Protein AF-A0A7J4AB48-F1 (afdb_monomer_lite)

Secondary structure (DSSP, 8-state):
-HHHHHHHHHHHHHHHHHHHHHHHHH----------GGGGSSS-HHHHHHHHHHHHHHHHHHHHHHTTHHHHHHHHHHT--HHHHHHHHHHHSSHHHHHHHHHHHHS-EEHHHHHHHHT--HHHHHHHHHHHHHTTSEEEETTTTEEEE-HHHHHHHHHHHHHHHHTTS----

pLDDT: mean 71.51, std 22.06, range [30.27, 98.5]

Radius of gyration: 24.93 Å; chains: 1; bounding box: 48×56×69 Å

Sequence (173 aa):
MEDFEKKLKEEIRRMIKEVLKEVMEEKKISLRVEIPREELEYAEPTSAILRDIAYILRESIRRSIRERGEIAVEEIILDLPESKAVQIIKSLANEDRIKILKLVYSNPKSFTELKDKLGLESSSLSYNLKYLINTGLIRHNLRTSSYEITQRGITLLKILALIYEALGGEAYE

Structure (mmCIF, N/CA/C/O backbone):
data_AF-A0A7J4AB48-F1
#
_entry.id   AF-A0A7J4AB48-F1
#
loop_
_atom_site.group_PDB
_atom_site.id
_atom_site.type_symbol
_atom_site.label_atom_id
_atom_site.label_alt_id
_atom_site.label_comp_id
_atom_site.label_asym_id
_atom_site.label_entity_id
_atom_site.label_seq_id
_atom_site.pdbx_PDB_ins_code
_atom_site.Cartn_x
_atom_site.Cartn_y
_atom_site.Cartn_z
_atom_site.occupancy
_atom_site.B_iso_or_equiv
_atom_site.auth_seq_id
_atom_site.auth_comp_id
_atom_site.auth_asym_id
_atom_site.auth_atom_id
_atom_site.pdbx_PDB_model_num
ATOM 1 N N . MET A 1 1 ? 11.060 -38.238 45.882 1.00 57.78 1 MET A N 1
ATOM 2 C CA . MET A 1 1 ? 10.914 -37.562 44.573 1.00 57.78 1 MET A CA 1
ATOM 3 C C . MET A 1 1 ? 9.505 -36.991 44.424 1.00 57.78 1 MET A C 1
ATOM 5 O O . MET A 1 1 ? 9.392 -35.800 44.178 1.00 57.78 1 MET A O 1
ATOM 9 N N . GLU A 1 2 ? 8.457 -37.774 44.713 1.00 59.56 2 GLU A N 1
ATOM 10 C CA . GLU A 1 2 ? 7.051 -37.314 44.702 1.00 59.56 2 GLU A CA 1
ATOM 11 C C . GLU A 1 2 ? 6.758 -36.101 45.598 1.00 59.56 2 GLU A C 1
ATOM 13 O O . GLU A 1 2 ? 6.020 -35.209 45.193 1.00 59.56 2 GLU A O 1
ATOM 18 N N . ASP A 1 3 ? 7.351 -36.019 46.793 1.00 69.88 3 ASP A N 1
ATOM 19 C CA . ASP A 1 3 ? 7.064 -34.924 47.736 1.00 69.88 3 ASP A CA 1
ATOM 20 C C . ASP A 1 3 ? 7.632 -33.565 47.276 1.00 69.88 3 ASP A C 1
ATOM 22 O O . ASP A 1 3 ? 7.041 -32.508 47.497 1.00 69.88 3 ASP A O 1
ATOM 26 N N . PHE A 1 4 ? 8.752 -33.593 46.546 1.00 72.38 4 PHE A N 1
ATOM 27 C CA . PHE A 1 4 ? 9.345 -32.401 45.936 1.00 72.38 4 PHE A CA 1
ATOM 28 C C . PHE A 1 4 ? 8.515 -31.922 44.743 1.00 72.38 4 PHE A C 1
ATOM 30 O O . PHE A 1 4 ? 8.232 -30.736 44.609 1.00 72.38 4 PHE A O 1
ATOM 37 N N . GLU A 1 5 ? 8.066 -32.858 43.909 1.00 64.19 5 GLU A N 1
ATOM 38 C CA . GLU A 1 5 ? 7.207 -32.562 42.766 1.00 64.19 5 GLU A CA 1
ATOM 39 C C . GLU A 1 5 ? 5.840 -32.017 43.210 1.00 64.19 5 GLU A C 1
ATOM 41 O O . GLU A 1 5 ? 5.277 -31.122 42.578 1.00 64.19 5 GLU A O 1
ATOM 46 N N . LYS A 1 6 ? 5.329 -32.514 44.342 1.00 69.31 6 LYS A N 1
ATOM 47 C CA . LYS A 1 6 ? 4.098 -32.033 44.969 1.00 69.31 6 LYS A CA 1
ATOM 48 C C . LYS A 1 6 ? 4.256 -30.611 45.508 1.00 69.31 6 LYS A C 1
ATOM 50 O O . LYS A 1 6 ? 3.416 -29.769 45.198 1.00 69.31 6 LYS A O 1
ATOM 55 N N . LYS A 1 7 ? 5.351 -30.316 46.218 1.00 75.62 7 LYS A N 1
ATOM 56 C CA . LYS A 1 7 ? 5.674 -28.951 46.671 1.00 75.62 7 LYS A CA 1
ATOM 57 C C . LYS A 1 7 ? 5.847 -27.981 45.507 1.00 75.62 7 LYS A C 1
ATOM 59 O O . LYS A 1 7 ? 5.242 -26.916 45.515 1.00 75.62 7 LYS A O 1
ATOM 64 N N . LEU A 1 8 ? 6.574 -28.381 44.465 1.00 64.75 8 LEU A N 1
ATOM 65 C CA . LEU A 1 8 ? 6.776 -27.558 43.273 1.00 64.75 8 LEU A CA 1
ATOM 66 C C . LEU A 1 8 ? 5.448 -27.255 42.558 1.00 64.75 8 LEU A C 1
ATOM 68 O O . LEU A 1 8 ? 5.206 -26.124 42.144 1.00 64.75 8 LEU A O 1
ATOM 72 N N . LYS A 1 9 ? 4.548 -28.243 42.458 1.00 61.47 9 LYS A N 1
ATOM 73 C CA . LYS A 1 9 ? 3.193 -28.056 41.911 1.00 61.47 9 LYS A CA 1
ATOM 74 C C . LYS A 1 9 ? 2.345 -27.107 42.759 1.00 61.47 9 LYS A C 1
ATOM 76 O O . LYS A 1 9 ? 1.565 -26.336 42.199 1.00 61.47 9 LYS A O 1
ATOM 81 N N . GLU A 1 10 ? 2.465 -27.156 44.082 1.00 73.06 10 GLU A N 1
ATOM 82 C CA . GLU A 1 10 ? 1.763 -26.229 44.976 1.00 73.06 10 GLU A CA 1
ATOM 83 C C . GLU A 1 10 ? 2.301 -24.801 44.867 1.00 73.06 10 GLU A C 1
ATOM 85 O O . GLU A 1 10 ? 1.515 -23.855 44.820 1.00 73.06 10 GLU A O 1
ATOM 90 N N . GLU A 1 11 ? 3.614 -24.644 44.735 1.00 65.12 11 GLU A N 1
ATOM 91 C CA . GLU A 1 11 ? 4.277 -23.346 44.615 1.00 65.12 11 GLU A CA 1
ATOM 92 C C . GLU A 1 11 ? 3.975 -22.675 43.266 1.00 65.12 11 GLU A C 1
ATOM 94 O O . GLU A 1 11 ? 3.554 -21.518 43.229 1.00 65.12 11 GLU A O 1
ATOM 99 N N . ILE A 1 12 ? 4.019 -23.441 42.167 1.00 56.06 12 ILE A N 1
ATOM 100 C CA . ILE A 1 12 ? 3.582 -22.989 40.836 1.00 56.06 12 ILE A CA 1
ATOM 101 C C . ILE A 1 12 ? 2.101 -22.588 40.853 1.00 56.06 12 ILE A C 1
ATOM 103 O O . ILE A 1 12 ? 1.736 -21.552 40.299 1.00 56.06 12 ILE A O 1
ATOM 107 N N . ARG A 1 13 ? 1.227 -23.363 41.514 1.00 61.47 13 ARG A N 1
ATOM 108 C CA . ARG A 1 13 ? -0.195 -22.996 41.657 1.00 61.47 13 ARG A CA 1
ATOM 109 C C . ARG A 1 13 ? -0.377 -21.689 42.415 1.00 61.47 13 ARG A C 1
ATOM 111 O O . ARG A 1 13 ? -1.279 -20.925 42.076 1.00 61.47 13 ARG A O 1
ATOM 118 N N . ARG A 1 14 ? 0.442 -21.442 43.438 1.00 75.38 14 ARG A N 1
ATOM 119 C CA . ARG A 1 14 ? 0.381 -20.220 44.242 1.00 75.38 14 ARG A CA 1
ATOM 120 C C . ARG A 1 14 ? 0.797 -19.002 43.420 1.00 75.38 14 ARG A C 1
ATOM 122 O O . ARG A 1 14 ? 0.022 -18.055 43.351 1.00 75.38 14 ARG A O 1
ATOM 129 N N . MET A 1 15 ? 1.919 -19.102 42.706 1.00 56.81 15 MET A N 1
ATOM 130 C CA . MET A 1 15 ? 2.387 -18.074 41.771 1.00 56.81 15 MET A CA 1
ATOM 131 C C . MET A 1 15 ? 1.359 -17.779 40.675 1.00 56.81 15 MET A C 1
ATOM 133 O O . MET A 1 15 ? 1.045 -16.622 40.424 1.00 56.81 15 MET A O 1
ATOM 137 N N . ILE A 1 16 ? 0.775 -18.812 40.051 1.00 54.62 16 ILE A N 1
ATOM 138 C CA . ILE A 1 16 ? -0.282 -18.632 39.041 1.00 54.62 16 ILE A CA 1
ATOM 139 C C . ILE A 1 16 ? -1.476 -17.887 39.643 1.00 54.62 16 ILE A C 1
ATOM 141 O O . ILE A 1 16 ? -2.053 -17.028 38.987 1.00 54.62 16 ILE A O 1
ATOM 145 N N . LYS A 1 17 ? -1.855 -18.188 40.888 1.00 60.00 17 LYS A N 1
ATOM 146 C CA . LYS A 1 17 ? -2.992 -17.546 41.555 1.00 60.00 17 LYS A CA 1
ATOM 147 C C . LYS A 1 17 ? -2.724 -16.074 41.886 1.00 60.00 17 LYS A C 1
ATOM 149 O O . LYS A 1 17 ? -3.654 -15.281 41.798 1.00 60.00 17 LYS A O 1
ATOM 154 N N . GLU A 1 18 ? -1.492 -15.717 42.239 1.00 64.19 18 GLU A N 1
ATOM 155 C CA . GLU A 1 18 ? -1.073 -14.326 42.470 1.00 64.19 18 GLU A CA 1
ATOM 156 C C . GLU A 1 18 ? -1.024 -13.532 41.163 1.00 64.19 18 GLU A C 1
ATOM 158 O O . GLU A 1 18 ? -1.669 -12.490 41.074 1.00 64.19 18 GLU A O 1
ATOM 163 N N . VAL A 1 19 ? -0.406 -14.086 40.114 1.00 53.69 19 VAL A N 1
ATOM 164 C CA . VAL A 1 19 ? -0.379 -13.477 38.773 1.00 53.69 19 VAL A CA 1
ATOM 165 C C . VAL A 1 19 ? -1.792 -13.325 38.209 1.00 53.69 19 VAL A C 1
ATOM 167 O O . VAL A 1 19 ? -2.131 -12.286 37.657 1.00 53.69 19 VAL A O 1
ATOM 170 N N . LEU A 1 20 ? -2.663 -14.328 38.373 1.00 48.31 20 LEU A N 1
ATOM 171 C CA . LEU A 1 20 ? -4.066 -14.222 37.964 1.00 48.31 20 LEU A CA 1
ATOM 172 C C . LEU A 1 20 ? -4.801 -13.134 38.742 1.00 48.31 20 LEU A C 1
ATOM 174 O O . LEU A 1 20 ? -5.650 -12.470 38.163 1.00 48.31 20 LEU A O 1
ATOM 178 N N . LYS A 1 21 ? -4.492 -12.932 40.026 1.00 57.78 21 LYS A N 1
ATOM 179 C CA . LYS A 1 21 ? -5.116 -11.882 40.831 1.00 57.78 21 LYS A CA 1
ATOM 180 C C . LYS A 1 21 ? -4.664 -10.489 40.381 1.00 57.78 21 LYS A C 1
ATOM 182 O O . LYS A 1 21 ? -5.526 -9.637 40.201 1.00 57.78 21 LYS A O 1
ATOM 187 N N . GLU A 1 22 ? -3.375 -10.296 40.097 1.00 52.50 22 GLU A N 1
ATOM 188 C CA . GLU A 1 22 ? -2.846 -9.060 39.493 1.00 52.50 22 GLU A CA 1
ATOM 189 C C . GLU A 1 22 ? -3.463 -8.798 38.111 1.00 52.50 22 GLU A C 1
ATOM 191 O O . GLU A 1 22 ? -3.960 -7.708 37.844 1.00 52.50 22 GLU A O 1
ATOM 196 N N . VAL A 1 23 ? -3.544 -9.820 37.253 1.00 48.94 23 VAL A N 1
ATOM 197 C CA . VAL A 1 23 ? -4.150 -9.716 35.914 1.00 48.94 23 VAL A CA 1
ATOM 198 C C . VAL A 1 23 ? -5.657 -9.430 35.992 1.00 48.94 23 VAL A C 1
ATOM 200 O O . VAL A 1 23 ? -6.180 -8.670 35.176 1.00 48.94 23 VAL A O 1
ATOM 203 N N . MET A 1 24 ? -6.365 -10.011 36.966 1.00 45.88 24 MET A N 1
ATOM 204 C CA . MET A 1 24 ? -7.796 -9.779 37.197 1.00 45.88 24 MET A CA 1
ATOM 205 C C . MET A 1 24 ? -8.088 -8.398 37.798 1.00 45.88 24 MET A C 1
ATOM 207 O O . MET A 1 24 ? -9.141 -7.832 37.499 1.00 45.88 24 MET A O 1
ATOM 211 N N . GLU A 1 25 ? -7.190 -7.860 38.628 1.00 48.50 25 GLU A N 1
ATOM 212 C CA . GLU A 1 25 ? -7.286 -6.500 39.173 1.00 48.50 25 GLU A CA 1
ATOM 213 C C . GLU A 1 25 ? -6.911 -5.439 38.117 1.00 48.50 25 GLU A C 1
ATOM 215 O O . GLU A 1 25 ? -7.582 -4.410 38.038 1.00 48.50 25 GLU A O 1
ATOM 220 N N . GLU A 1 26 ? -5.937 -5.706 37.235 1.00 46.34 26 GLU A N 1
ATOM 221 C CA . GLU A 1 26 ? -5.524 -4.770 36.174 1.00 46.34 26 GLU A CA 1
ATOM 222 C C . GLU A 1 26 ? -6.393 -4.813 34.903 1.00 46.34 26 GLU A C 1
ATOM 224 O O . GLU A 1 26 ? -6.486 -3.810 34.189 1.00 46.34 26 GLU A O 1
ATOM 229 N N . LYS A 1 27 ? -7.056 -5.934 34.581 1.00 40.94 27 LYS A N 1
ATOM 230 C CA . LYS A 1 27 ? -7.903 -6.054 33.378 1.00 40.94 27 LYS A CA 1
ATOM 231 C C . LYS A 1 27 ? -9.147 -6.913 33.617 1.00 40.94 27 LYS A C 1
ATOM 233 O O . LYS A 1 27 ? -9.126 -8.136 33.507 1.00 40.94 27 LYS A O 1
ATOM 238 N N . LYS A 1 28 ? -10.296 -6.255 33.805 1.00 40.28 28 LYS A N 1
ATOM 239 C CA . LYS A 1 28 ? -11.629 -6.872 33.672 1.00 40.28 28 LYS A CA 1
ATOM 240 C C . LYS A 1 28 ? -11.869 -7.364 32.236 1.00 40.28 28 LYS A C 1
ATOM 242 O O . LYS A 1 28 ? -12.423 -6.608 31.447 1.00 40.28 28 LYS A O 1
ATOM 247 N N . ILE A 1 29 ? -11.550 -8.617 31.899 1.00 33.47 29 ILE A N 1
ATOM 248 C CA . ILE A 1 29 ? -12.212 -9.338 30.791 1.00 33.47 29 ILE A CA 1
ATOM 249 C C . ILE A 1 29 ? -12.333 -10.830 31.143 1.00 33.47 29 ILE A C 1
ATOM 251 O O . ILE A 1 29 ? -11.332 -11.530 31.256 1.00 33.47 29 ILE A O 1
ATOM 255 N N . SER A 1 30 ? -13.563 -11.332 31.272 1.00 32.75 30 SER A N 1
ATOM 256 C CA . SER A 1 30 ? -13.887 -12.765 31.301 1.00 32.75 30 SER A CA 1
ATOM 257 C C . SER A 1 30 ? -14.850 -13.098 30.153 1.00 32.75 30 SER A C 1
ATOM 259 O O . SER A 1 30 ? -15.748 -12.315 29.848 1.00 32.75 30 SER A O 1
ATOM 261 N N . LEU A 1 31 ? -14.656 -14.247 29.494 1.00 34.69 31 LEU A N 1
ATOM 262 C CA . LEU A 1 31 ? -15.507 -14.748 28.405 1.00 34.69 31 LEU A CA 1
ATOM 263 C C . LEU A 1 31 ? -15.932 -16.196 28.697 1.00 34.69 31 LEU A C 1
ATOM 265 O O . LEU A 1 31 ? -15.090 -17.058 28.939 1.00 34.69 31 LEU A O 1
ATOM 269 N N . ARG A 1 32 ? -17.246 -16.448 28.667 1.00 30.27 32 ARG A N 1
ATOM 270 C CA . ARG A 1 32 ? -17.878 -17.777 28.576 1.00 30.27 32 ARG A CA 1
ATOM 271 C C . ARG A 1 32 ? -18.608 -17.853 27.235 1.00 30.27 32 ARG A C 1
ATOM 273 O O . ARG A 1 32 ? -19.189 -16.852 26.824 1.00 30.27 32 ARG A O 1
ATOM 280 N N . VAL A 1 33 ? -18.582 -19.016 26.587 1.00 40.38 33 VAL A N 1
ATOM 281 C CA . VAL A 1 33 ? -19.247 -19.259 25.298 1.00 40.38 33 VAL A CA 1
ATOM 282 C C . VAL A 1 33 ? -20.141 -20.490 25.434 1.00 40.38 33 VAL A C 1
ATOM 284 O O . VAL A 1 33 ? -19.676 -21.532 25.892 1.00 40.38 33 VAL A O 1
ATOM 287 N N . GLU A 1 34 ? -21.407 -20.360 25.042 1.00 34.50 34 GLU A N 1
ATOM 288 C CA . GLU A 1 34 ? -22.323 -21.480 24.811 1.00 34.50 34 GLU A CA 1
ATOM 289 C C . GLU A 1 34 ? -22.469 -21.670 23.300 1.00 34.50 34 GLU A C 1
ATOM 291 O O . GLU A 1 34 ? -22.741 -20.706 22.588 1.00 34.50 34 GLU A O 1
ATOM 296 N N . ILE A 1 35 ? -22.248 -22.897 22.820 1.00 41.50 35 ILE A N 1
ATOM 297 C CA . ILE A 1 35 ? -22.314 -23.249 21.396 1.00 41.50 35 ILE A CA 1
ATOM 298 C C . ILE A 1 35 ? -23.496 -24.211 21.187 1.00 41.50 35 ILE A C 1
ATOM 300 O O . ILE A 1 35 ? -23.510 -25.279 21.814 1.00 41.50 35 ILE A O 1
ATOM 304 N N . PRO A 1 36 ? -24.476 -23.872 20.328 1.00 43.81 36 PRO A N 1
ATOM 305 C CA . PRO A 1 36 ? -25.530 -24.792 19.906 1.00 43.81 36 PRO A CA 1
ATOM 306 C C . PRO A 1 36 ? -24.943 -25.981 19.136 1.00 43.81 36 PRO A C 1
ATOM 308 O O . PRO A 1 36 ? -24.085 -25.822 18.271 1.00 43.81 36 PRO A O 1
ATOM 311 N N . ARG A 1 37 ? -25.401 -27.201 19.444 1.00 43.50 37 ARG A N 1
ATOM 312 C CA . ARG A 1 37 ? -24.800 -28.443 18.919 1.00 43.50 37 ARG A CA 1
ATOM 313 C C . ARG A 1 37 ? -24.883 -28.591 17.395 1.00 43.50 37 ARG A C 1
ATOM 315 O O . ARG A 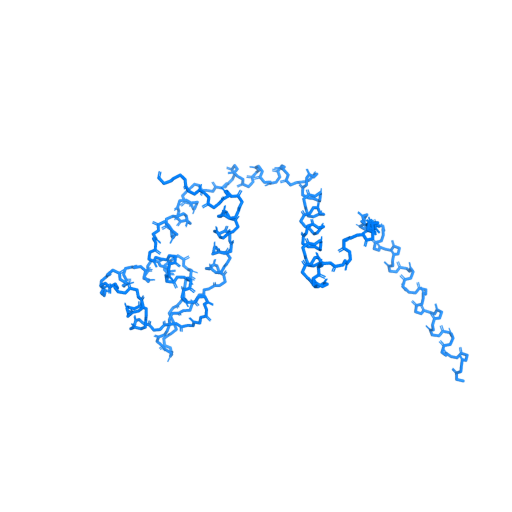1 37 ? -24.060 -29.307 16.837 1.00 43.50 37 ARG A O 1
ATOM 322 N N . GLU A 1 38 ? -25.827 -27.924 16.737 1.00 46.41 38 GLU A N 1
ATOM 323 C CA . GLU A 1 38 ? -26.026 -28.017 15.284 1.00 46.41 38 GLU A CA 1
ATOM 324 C C . GLU A 1 38 ? -24.903 -27.346 14.467 1.00 46.41 38 GLU A C 1
ATOM 326 O O . GLU A 1 38 ? -24.664 -27.719 13.321 1.00 46.41 38 GLU A O 1
ATOM 331 N N . GLU A 1 39 ? -24.157 -26.407 15.059 1.00 42.03 39 GLU A N 1
ATOM 332 C CA . GLU A 1 39 ? -23.071 -25.677 14.382 1.00 42.03 39 GLU A CA 1
ATOM 333 C C . GLU A 1 39 ? -21.748 -26.469 14.306 1.00 42.03 39 GLU A C 1
ATOM 335 O O . GLU A 1 39 ? -20.803 -26.047 13.638 1.00 42.03 39 GLU A O 1
ATOM 340 N N . LEU A 1 40 ? -21.674 -27.645 14.946 1.00 43.97 40 LEU A N 1
ATOM 341 C CA . LEU A 1 40 ? -20.485 -28.509 14.949 1.00 43.97 40 LEU A CA 1
ATOM 342 C C . LEU A 1 40 ? -20.340 -29.376 13.687 1.00 43.97 40 LEU A C 1
ATOM 344 O O . LEU A 1 40 ? -19.244 -29.869 13.430 1.00 43.97 40 LEU A O 1
ATOM 348 N N . GLU A 1 41 ? -21.404 -29.581 12.904 1.00 44.34 41 GLU A N 1
ATOM 349 C CA . GLU A 1 41 ? -21.401 -30.609 11.847 1.00 44.34 41 GLU A CA 1
ATOM 350 C C . GLU A 1 41 ? -20.887 -30.137 10.474 1.00 44.34 41 GLU A C 1
ATOM 352 O O . GLU A 1 41 ? -20.563 -30.979 9.639 1.00 44.34 41 GLU A O 1
ATOM 357 N N . TYR A 1 42 ? -20.735 -28.826 10.228 1.00 48.16 42 TYR A N 1
ATOM 358 C CA . TYR A 1 42 ? -20.429 -28.307 8.876 1.00 48.16 42 TYR A CA 1
ATOM 359 C C . TYR A 1 42 ? -19.266 -27.315 8.777 1.00 48.16 42 TYR A C 1
ATOM 361 O O . TYR A 1 42 ? -18.910 -26.895 7.674 1.00 48.16 42 TYR A O 1
ATOM 369 N N . ALA A 1 43 ? -18.641 -26.931 9.888 1.00 38.69 43 ALA A N 1
ATOM 370 C CA . ALA A 1 43 ? -17.499 -26.029 9.850 1.00 38.69 43 ALA A CA 1
ATOM 371 C C . ALA A 1 43 ? -16.193 -26.826 9.893 1.00 38.69 43 ALA A C 1
ATOM 373 O O . ALA A 1 43 ? -15.926 -27.525 10.868 1.00 38.69 43 ALA A O 1
ATOM 374 N N . GLU A 1 44 ? -15.327 -26.665 8.883 1.00 45.59 44 GLU A N 1
ATOM 375 C CA . GLU A 1 44 ? -13.913 -26.993 9.072 1.00 45.59 44 GLU A CA 1
ATOM 376 C C . GLU A 1 44 ? -13.427 -26.253 10.338 1.00 45.59 44 GLU A C 1
ATOM 378 O O . GLU A 1 44 ? -13.469 -25.010 10.357 1.00 45.59 44 GLU A O 1
ATOM 383 N N . PRO A 1 45 ? -13.000 -26.982 11.393 1.00 46.28 45 PRO A N 1
ATOM 384 C CA . PRO A 1 45 ? -12.903 -26.473 12.766 1.00 46.28 45 PRO A CA 1
ATOM 385 C C . PRO A 1 45 ? -12.071 -25.198 12.917 1.00 46.28 45 PRO A C 1
ATOM 387 O O . PRO A 1 45 ? -12.253 -24.426 13.850 1.00 46.28 45 PRO A O 1
ATOM 390 N N . THR A 1 46 ? -11.145 -24.946 11.996 1.00 41.97 46 THR A N 1
ATOM 391 C CA . THR A 1 46 ? -10.187 -23.845 12.083 1.00 41.97 46 THR A CA 1
ATOM 392 C C . THR A 1 46 ? -10.757 -22.511 11.586 1.00 41.97 46 THR A C 1
ATOM 394 O O . THR A 1 46 ? -10.359 -21.465 12.088 1.00 41.97 46 THR A O 1
ATOM 397 N N . SER A 1 47 ? -11.709 -22.499 10.644 1.00 45.47 47 SER A N 1
ATOM 398 C CA . SER A 1 47 ? -12.210 -21.243 10.049 1.00 45.47 47 SER A CA 1
ATOM 399 C C . SER A 1 47 ? -13.308 -20.564 10.874 1.00 45.47 47 SER A C 1
ATOM 401 O O . SER A 1 47 ? -13.398 -19.337 10.872 1.00 45.47 47 SER A O 1
ATOM 403 N N . ALA A 1 48 ? -14.142 -21.343 11.570 1.00 42.91 48 ALA A N 1
ATOM 404 C CA . ALA A 1 48 ? -15.164 -20.816 12.474 1.00 42.91 48 ALA A CA 1
ATOM 405 C C . ALA A 1 48 ? -14.491 -20.226 13.716 1.00 42.91 48 ALA A C 1
ATOM 407 O O . ALA A 1 48 ? -14.623 -19.037 13.972 1.00 42.91 48 ALA A O 1
ATOM 408 N N . ILE A 1 49 ? -13.592 -20.991 14.346 1.00 45.12 49 ILE A N 1
ATOM 409 C CA . ILE A 1 49 ? -12.810 -20.538 15.504 1.00 45.12 49 ILE A CA 1
ATOM 410 C C . ILE A 1 49 ? -11.996 -19.276 15.183 1.00 45.12 49 ILE A C 1
ATOM 412 O O . ILE A 1 49 ? -11.957 -18.353 15.991 1.00 45.12 49 ILE A O 1
ATOM 416 N N . LEU A 1 50 ? -11.364 -19.180 14.006 1.00 42.12 50 LEU A N 1
ATOM 417 C CA . LEU A 1 50 ? -10.633 -17.966 13.618 1.00 42.12 50 LEU A CA 1
ATOM 418 C C . LEU A 1 50 ? -11.556 -16.765 13.382 1.00 42.12 50 LEU A C 1
ATOM 420 O O . LEU A 1 50 ? -11.184 -15.647 13.740 1.00 42.12 50 LEU A O 1
ATOM 424 N N . ARG A 1 51 ? -12.748 -16.975 12.809 1.00 43.97 51 ARG A N 1
ATOM 425 C CA . ARG A 1 51 ? -13.753 -15.915 12.639 1.00 43.97 51 ARG A CA 1
ATOM 426 C C . ARG A 1 51 ? -14.318 -15.462 13.975 1.00 43.97 51 ARG A C 1
ATOM 428 O O . ARG A 1 51 ? -14.439 -14.259 14.183 1.00 43.97 51 ARG A O 1
ATOM 435 N N . ASP A 1 52 ? -14.543 -16.38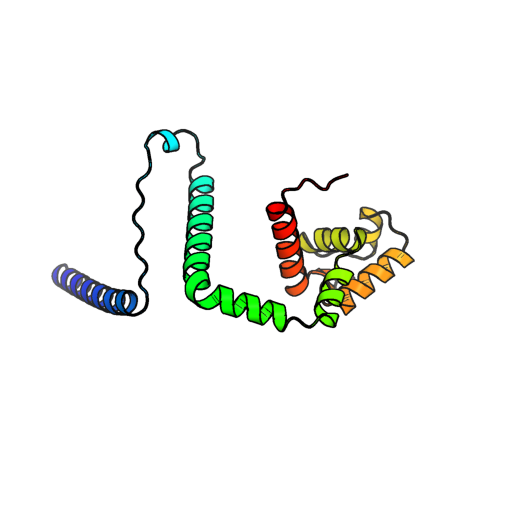5 14.896 1.00 44.19 52 ASP A N 1
ATOM 436 C CA . ASP A 1 52 ? -15.069 -16.096 16.225 1.00 44.19 52 ASP A CA 1
ATOM 437 C C . ASP A 1 52 ? -14.018 -15.406 17.090 1.00 44.19 52 ASP A C 1
ATOM 439 O O . ASP A 1 52 ? -14.313 -14.407 17.737 1.00 44.19 52 ASP A O 1
ATOM 443 N N . ILE A 1 53 ? -12.753 -15.835 17.027 1.00 45.59 53 ILE A N 1
ATOM 444 C CA . ILE A 1 53 ? -11.633 -15.135 17.670 1.00 45.59 53 ILE A CA 1
ATOM 445 C C . ILE A 1 53 ? -11.467 -13.737 17.070 1.00 45.59 53 ILE A C 1
ATOM 447 O O . ILE A 1 53 ? -11.297 -12.774 17.815 1.00 45.59 53 ILE A O 1
ATOM 451 N N . ALA A 1 54 ? -11.546 -13.590 15.746 1.00 46.06 54 ALA A N 1
ATOM 452 C CA . ALA A 1 54 ? -11.459 -12.287 15.094 1.00 46.06 54 ALA A CA 1
ATOM 453 C C . ALA A 1 54 ? -12.644 -11.384 15.460 1.00 46.06 54 ALA A C 1
ATOM 455 O O . ALA A 1 54 ? -12.449 -10.193 15.694 1.00 46.06 54 ALA A O 1
ATOM 456 N N . TYR A 1 55 ? -13.853 -11.936 15.560 1.00 46.94 55 TYR A N 1
ATOM 457 C CA . TYR A 1 55 ? -15.055 -11.220 15.973 1.00 46.94 55 TYR A CA 1
ATOM 458 C C . TYR A 1 55 ? -14.971 -10.801 17.441 1.00 46.94 55 TYR A C 1
ATOM 460 O O . TYR A 1 55 ? -15.188 -9.636 17.754 1.00 46.94 55 TYR A O 1
ATOM 468 N N . ILE A 1 56 ? -14.563 -11.701 18.336 1.00 49.03 56 ILE A N 1
ATOM 469 C CA . ILE A 1 56 ? -14.401 -11.434 19.769 1.00 49.03 56 ILE A CA 1
ATOM 470 C C . ILE A 1 56 ? -13.271 -10.434 20.012 1.00 49.03 56 ILE A C 1
ATOM 472 O O . ILE A 1 56 ? -13.443 -9.527 20.823 1.00 49.03 56 ILE A O 1
ATOM 476 N N . LEU A 1 57 ? -12.141 -10.535 19.304 1.00 47.59 57 LEU A N 1
ATOM 477 C CA . LEU A 1 57 ? -11.069 -9.538 19.364 1.00 47.59 57 LEU A CA 1
ATOM 478 C C . LEU A 1 57 ? -11.550 -8.193 18.827 1.00 47.59 57 LEU A C 1
ATOM 480 O O . LEU A 1 57 ? -11.342 -7.181 19.486 1.00 47.59 57 LEU A O 1
ATOM 484 N N . ARG A 1 58 ? -12.244 -8.168 17.684 1.00 49.72 58 ARG A N 1
ATOM 485 C CA . ARG A 1 58 ? -12.830 -6.947 17.115 1.00 49.72 58 ARG A CA 1
ATOM 486 C C . ARG A 1 58 ? -13.828 -6.315 18.072 1.00 49.72 58 ARG A C 1
ATOM 488 O O . ARG A 1 58 ? -13.819 -5.099 18.214 1.00 49.72 58 ARG A O 1
ATOM 495 N N . GLU A 1 59 ? -14.648 -7.110 18.747 1.00 48.69 59 GLU A N 1
ATOM 496 C CA . GLU A 1 59 ? -15.683 -6.607 19.641 1.00 48.69 59 GLU A CA 1
ATOM 497 C C . GLU A 1 59 ? -15.134 -6.236 21.024 1.00 48.69 59 GLU A C 1
ATOM 499 O O . GLU A 1 59 ? -15.596 -5.277 21.631 1.00 48.69 59 GLU A O 1
ATOM 504 N N . SER A 1 60 ? -14.078 -6.906 21.491 1.00 42.16 60 SER A N 1
ATOM 505 C CA . SER A 1 60 ? -13.354 -6.551 22.721 1.00 42.16 60 SER A CA 1
ATOM 506 C C . SER A 1 60 ? -12.496 -5.301 22.530 1.00 42.16 60 SER A C 1
ATOM 508 O O . SER A 1 60 ? -12.461 -4.450 23.414 1.00 42.16 60 SER A O 1
ATOM 510 N N . ILE A 1 61 ? -11.870 -5.150 21.357 1.00 50.78 61 ILE A N 1
ATOM 511 C CA . ILE A 1 61 ? -11.209 -3.916 20.917 1.00 50.78 61 ILE A CA 1
ATOM 512 C C . ILE A 1 61 ? -12.254 -2.813 20.734 1.00 50.78 61 ILE A C 1
ATOM 514 O O . ILE A 1 61 ? -12.061 -1.716 21.229 1.00 50.78 61 ILE A O 1
ATOM 518 N N . ARG A 1 62 ? -13.409 -3.083 20.115 1.00 51.84 62 ARG A N 1
ATOM 519 C CA . ARG A 1 62 ? -14.500 -2.100 20.013 1.00 51.84 62 ARG A CA 1
ATOM 520 C C . ARG A 1 62 ? -15.076 -1.698 21.355 1.00 51.84 62 ARG A C 1
ATOM 522 O O . ARG A 1 62 ? -15.434 -0.544 21.484 1.00 51.84 62 ARG A O 1
ATOM 529 N N . ARG A 1 63 ? -15.206 -2.595 22.336 1.00 47.47 63 ARG A N 1
ATOM 530 C CA . ARG A 1 63 ? -15.686 -2.235 23.682 1.00 47.47 63 ARG A CA 1
ATOM 531 C C . ARG A 1 63 ? -14.650 -1.427 24.454 1.00 47.47 63 ARG A C 1
ATOM 533 O O . ARG A 1 63 ? -15.017 -0.432 25.062 1.00 47.47 63 ARG A O 1
ATOM 540 N N . SER A 1 64 ? -13.369 -1.793 24.378 1.00 44.25 64 SER A N 1
ATOM 541 C CA . SER A 1 64 ? -12.298 -1.013 25.013 1.00 44.25 64 SER A CA 1
ATOM 542 C C . SER A 1 64 ? -12.052 0.337 24.321 1.00 44.25 64 SER A C 1
ATOM 544 O O . SER A 1 64 ? -11.657 1.294 24.981 1.00 44.25 64 SER A O 1
ATOM 546 N N . ILE A 1 65 ? -12.355 0.436 23.021 1.00 45.56 65 ILE A N 1
ATOM 547 C CA . ILE A 1 65 ? -12.370 1.676 22.231 1.00 45.56 65 ILE A CA 1
ATOM 548 C C . ILE A 1 65 ? -13.708 2.427 22.373 1.00 45.56 65 ILE A C 1
ATOM 550 O O . ILE A 1 65 ? -13.712 3.634 22.241 1.00 45.56 65 ILE A O 1
ATOM 554 N N . ARG A 1 66 ? -14.850 1.819 22.707 1.00 49.25 66 ARG A N 1
ATOM 555 C CA . ARG A 1 66 ? -16.133 2.553 22.821 1.00 49.25 66 ARG A CA 1
ATOM 556 C C . ARG A 1 66 ? -16.161 3.542 23.987 1.00 49.25 66 ARG A C 1
ATOM 558 O O . ARG A 1 66 ? -16.728 4.613 23.851 1.00 49.25 66 ARG A O 1
ATOM 565 N N . GLU A 1 67 ? -15.516 3.219 25.107 1.00 45.88 67 GLU A N 1
ATOM 566 C CA . GLU A 1 67 ? -15.523 4.085 26.302 1.00 45.88 67 GLU A CA 1
ATOM 567 C C . GLU A 1 67 ? -14.393 5.138 26.328 1.00 45.88 67 GLU A C 1
ATOM 569 O O . GLU A 1 67 ? -14.452 6.072 27.122 1.00 45.88 67 GLU A O 1
ATOM 574 N N . ARG A 1 68 ? -13.360 5.027 25.473 1.00 44.91 68 ARG A N 1
ATOM 575 C CA . ARG A 1 68 ? -12.240 6.003 25.372 1.00 44.91 68 ARG A CA 1
ATOM 576 C C . ARG A 1 68 ? -11.909 6.472 23.954 1.00 44.91 68 ARG A C 1
ATOM 578 O O . ARG A 1 68 ? -11.085 7.356 23.771 1.00 44.91 68 ARG A O 1
ATOM 585 N N . GLY A 1 69 ? -12.482 5.840 22.949 1.00 44.62 69 GLY A N 1
ATOM 586 C CA . GLY A 1 69 ? -12.004 5.862 21.574 1.00 44.62 69 GLY A CA 1
ATOM 587 C C . GLY A 1 69 ? -13.002 6.383 20.553 1.00 44.62 69 GLY A C 1
ATOM 588 O O . GLY A 1 69 ? -12.563 6.671 19.453 1.00 44.62 69 GLY A O 1
ATOM 589 N N . GLU A 1 70 ? -14.279 6.596 20.881 1.00 40.53 70 GLU A N 1
ATOM 590 C CA . GLU A 1 70 ? -15.107 7.499 20.062 1.00 40.53 70 GLU A CA 1
ATOM 591 C C . GLU A 1 70 ? -14.561 8.929 20.168 1.00 40.53 70 GLU A C 1
ATOM 593 O O . GLU A 1 70 ? -14.235 9.518 19.146 1.00 40.53 70 GLU A O 1
ATOM 598 N N . ILE A 1 71 ? -14.273 9.404 21.388 1.00 44.16 71 ILE A N 1
ATOM 599 C CA . ILE A 1 71 ? -13.616 10.703 21.626 1.00 44.16 71 ILE A CA 1
ATOM 600 C C . ILE A 1 71 ? -12.241 10.763 20.938 1.00 44.16 71 ILE A C 1
ATOM 602 O O . ILE A 1 71 ? -11.963 11.705 20.208 1.00 44.16 71 ILE A O 1
ATOM 606 N N . ALA A 1 72 ? -11.398 9.732 21.087 1.00 53.88 72 ALA A N 1
ATOM 607 C CA . ALA A 1 72 ? -10.071 9.737 20.464 1.00 53.88 72 ALA A CA 1
ATOM 608 C C . ALA A 1 72 ? -10.110 9.597 18.930 1.00 53.88 72 ALA A C 1
ATOM 610 O O . ALA A 1 72 ? -9.230 10.115 18.251 1.00 53.88 72 ALA A O 1
ATOM 611 N N . VAL A 1 73 ? -11.092 8.891 18.354 1.00 54.72 73 VAL A N 1
ATOM 612 C CA . VAL A 1 73 ? -11.248 8.804 16.891 1.00 54.72 73 VAL A CA 1
ATOM 613 C C . VAL A 1 73 ? -11.815 10.105 16.333 1.00 54.72 73 VAL A C 1
ATOM 615 O O . VAL A 1 73 ? -11.338 10.546 15.293 1.00 54.72 73 VAL A O 1
ATOM 618 N N . GLU A 1 74 ? -12.771 10.740 17.011 1.00 56.22 74 GLU A N 1
ATOM 619 C CA . GLU A 1 74 ? -13.261 12.073 16.648 1.00 56.22 74 GLU A CA 1
ATOM 620 C C . GLU A 1 74 ? -12.136 13.109 16.700 1.00 56.22 74 GLU A C 1
ATOM 622 O O . GLU A 1 74 ? -11.940 13.825 15.723 1.00 56.22 74 GLU A O 1
ATOM 627 N N . GLU A 1 75 ? -11.326 13.126 17.761 1.00 60.84 75 GLU A N 1
ATOM 628 C CA . GLU A 1 75 ? -10.137 13.983 17.855 1.00 60.84 75 GLU A CA 1
ATOM 629 C C . GLU A 1 75 ? -9.135 13.692 16.728 1.00 60.84 75 GLU A C 1
ATOM 631 O O . GLU A 1 75 ? -8.696 14.615 16.054 1.00 60.84 75 GLU A O 1
ATOM 636 N N . ILE A 1 76 ? -8.840 12.420 16.420 1.00 65.94 76 ILE A N 1
ATOM 637 C CA . ILE A 1 76 ? -7.968 12.057 15.285 1.00 65.94 76 ILE A CA 1
ATOM 638 C C . ILE A 1 76 ? -8.549 12.524 13.943 1.00 65.94 76 ILE A C 1
ATOM 640 O O . ILE A 1 76 ? -7.784 12.891 13.052 1.00 65.94 76 ILE A O 1
ATOM 644 N N . ILE A 1 77 ? -9.871 12.475 13.762 1.00 70.25 77 ILE A N 1
ATOM 645 C CA . ILE A 1 77 ? -10.539 12.949 12.543 1.00 70.25 77 ILE A CA 1
ATOM 646 C C . ILE A 1 77 ? -10.437 14.472 12.443 1.00 70.25 77 ILE A C 1
ATOM 648 O O . ILE A 1 77 ? -10.120 14.978 11.368 1.00 70.25 77 ILE A O 1
ATOM 652 N N . LEU A 1 78 ? -10.684 15.187 13.541 1.00 81.12 78 LEU A N 1
ATOM 653 C CA . LEU A 1 78 ? -10.611 16.647 13.601 1.00 81.12 78 LEU A CA 1
ATOM 654 C C . LEU A 1 78 ? -9.171 17.158 13.447 1.00 81.12 78 LEU A C 1
ATOM 656 O O . LEU A 1 78 ? -8.956 18.185 12.808 1.00 81.12 78 LEU A O 1
ATOM 660 N N . ASP A 1 79 ? -8.191 16.411 13.956 1.00 79.25 79 ASP A N 1
ATOM 661 C CA . ASP A 1 79 ? -6.765 16.734 13.868 1.00 79.25 79 ASP A CA 1
ATOM 662 C C . ASP A 1 79 ? -6.096 16.183 12.598 1.00 79.25 79 ASP A C 1
ATOM 664 O O . ASP A 1 79 ? -4.902 16.414 12.375 1.00 79.25 79 ASP A O 1
ATOM 668 N N . LEU A 1 80 ? -6.823 15.438 11.753 1.00 75.44 80 LEU A N 1
ATOM 669 C CA . LEU A 1 80 ? -6.281 14.859 10.527 1.00 75.44 80 LEU A CA 1
ATOM 670 C C . LEU A 1 80 ? -5.891 15.981 9.555 1.00 75.44 80 LEU A C 1
ATOM 672 O O . LEU A 1 80 ? -6.770 16.616 8.973 1.00 75.44 80 LEU A O 1
ATOM 676 N N . PRO A 1 81 ? -4.594 16.174 9.246 1.00 84.38 81 PRO A N 1
ATOM 677 C CA . PRO A 1 81 ? -4.205 17.239 8.338 1.00 84.38 81 PRO A CA 1
ATOM 678 C C . PRO A 1 81 ? -4.685 16.908 6.922 1.00 84.38 81 PRO A C 1
ATOM 680 O O . PRO A 1 81 ? -4.241 15.925 6.315 1.00 84.38 81 PRO A O 1
ATOM 683 N N . GLU A 1 82 ? -5.536 17.752 6.348 1.00 89.12 82 GLU A N 1
ATOM 684 C CA . GLU A 1 82 ? -6.215 17.501 5.074 1.00 89.12 82 GLU A CA 1
ATOM 685 C C . GLU A 1 82 ? -5.201 17.327 3.945 1.00 89.12 82 GLU A C 1
ATOM 687 O O . GLU A 1 82 ? -5.313 16.432 3.108 1.00 89.12 82 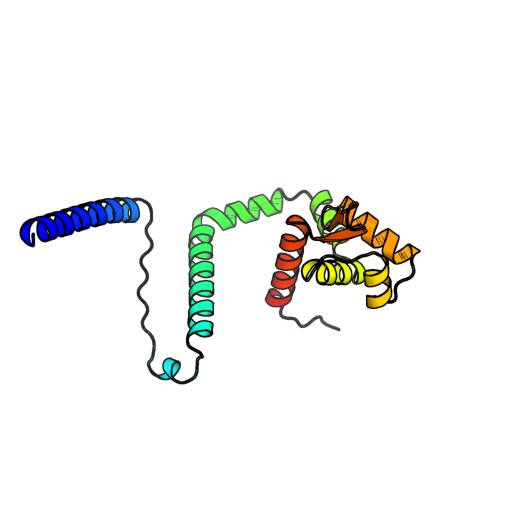GLU A O 1
ATOM 692 N N . SER A 1 83 ? -4.131 18.126 3.960 1.00 86.56 83 SER A N 1
ATOM 693 C CA . SER A 1 83 ? -3.034 18.014 2.993 1.00 86.56 83 SER A CA 1
ATOM 694 C C . SER A 1 83 ? -2.353 16.639 3.021 1.00 86.56 83 SER A C 1
ATOM 696 O O . SER A 1 83 ? -1.977 16.111 1.970 1.00 86.56 83 SER A O 1
ATOM 698 N N . LYS A 1 84 ? -2.224 16.020 4.203 1.00 79.62 84 LYS A N 1
ATOM 699 C CA . LYS A 1 84 ? -1.657 14.675 4.370 1.00 79.62 84 LYS A CA 1
ATOM 700 C C . LYS A 1 84 ? -2.656 13.602 3.966 1.00 79.62 84 LYS A C 1
ATOM 702 O O . LYS A 1 84 ? -2.264 12.667 3.266 1.00 79.62 84 LYS A O 1
ATOM 707 N N . ALA A 1 85 ? -3.928 13.761 4.326 1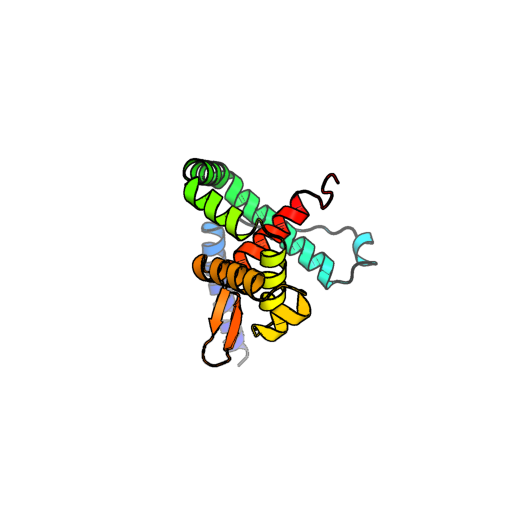.00 80.19 85 ALA A N 1
ATOM 708 C CA . ALA A 1 85 ? -4.999 12.871 3.890 1.00 80.19 85 ALA A CA 1
ATOM 709 C C . ALA A 1 85 ? -5.087 12.821 2.355 1.00 80.19 85 ALA A C 1
ATOM 711 O O . ALA A 1 85 ? -5.037 11.745 1.758 1.00 80.19 85 ALA A O 1
ATOM 712 N N . VAL A 1 86 ? -5.080 13.985 1.697 1.00 84.44 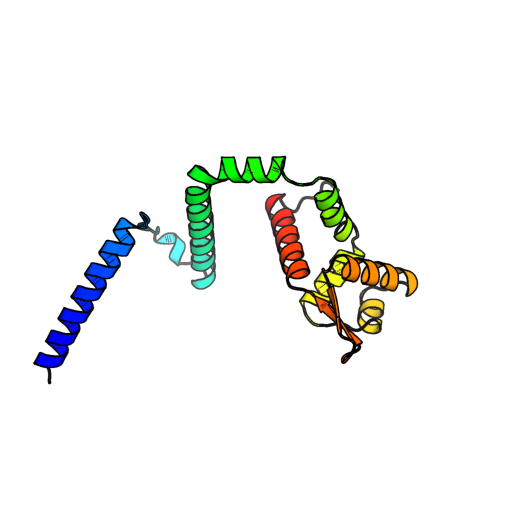86 VAL A N 1
ATOM 713 C CA . VAL A 1 86 ? -5.076 14.099 0.232 1.00 84.44 86 VAL A CA 1
ATOM 714 C C . VAL A 1 86 ? -3.845 13.433 -0.380 1.00 84.44 86 VAL A C 1
ATOM 716 O O . VAL A 1 86 ? -3.970 12.751 -1.396 1.00 84.44 86 VAL A O 1
ATOM 719 N N . GLN A 1 87 ? -2.655 13.588 0.210 1.00 80.56 87 GLN A N 1
ATOM 720 C CA . GLN A 1 87 ? -1.447 12.903 -0.274 1.00 80.56 87 GLN A CA 1
ATOM 721 C C . GLN A 1 87 ? -1.581 11.377 -0.204 1.00 80.56 87 GLN A C 1
ATOM 723 O O . GLN A 1 87 ? -1.203 10.686 -1.153 1.00 80.56 87 GLN A O 1
ATOM 728 N N . ILE A 1 88 ? -2.139 10.851 0.890 1.00 79.00 88 ILE A N 1
ATOM 729 C CA . ILE A 1 88 ? -2.379 9.413 1.058 1.00 79.00 88 ILE A CA 1
ATOM 730 C C . ILE A 1 88 ? -3.373 8.923 0.003 1.00 79.00 88 ILE A C 1
ATOM 732 O O . ILE A 1 88 ? -3.069 7.974 -0.717 1.00 79.00 88 ILE A O 1
ATOM 736 N N . ILE A 1 89 ? -4.504 9.608 -0.166 1.00 84.12 89 ILE A N 1
ATOM 737 C CA . ILE A 1 89 ? -5.522 9.230 -1.153 1.00 84.12 89 ILE A CA 1
ATOM 738 C C . ILE A 1 89 ? -4.945 9.290 -2.571 1.00 84.12 89 ILE A C 1
ATOM 740 O O . ILE A 1 89 ? -5.037 8.314 -3.313 1.00 84.12 89 ILE A O 1
ATOM 744 N N . LYS A 1 90 ? -4.254 10.376 -2.942 1.00 85.00 90 LYS A N 1
ATOM 745 C CA . LYS A 1 90 ? -3.623 10.514 -4.266 1.00 85.00 90 LYS A CA 1
ATOM 746 C C . LYS A 1 90 ? -2.613 9.407 -4.549 1.00 85.00 90 LYS A C 1
ATOM 748 O O . LYS A 1 90 ? -2.516 8.969 -5.691 1.00 85.00 90 LYS A O 1
ATOM 753 N N . SER A 1 91 ? -1.898 8.911 -3.538 1.00 78.81 91 SER A N 1
ATOM 754 C CA . SER A 1 91 ? -0.960 7.798 -3.722 1.00 78.81 91 SER A CA 1
ATOM 755 C C . SER A 1 91 ? -1.624 6.504 -4.185 1.00 78.81 91 SER A C 1
ATOM 757 O O . SER A 1 91 ? -1.017 5.766 -4.961 1.00 78.81 91 SER A O 1
ATOM 759 N N . LEU A 1 92 ? -2.890 6.293 -3.825 1.00 80.88 92 LEU A N 1
ATOM 760 C CA . LEU A 1 92 ? -3.670 5.117 -4.205 1.00 80.88 92 LEU A CA 1
ATOM 761 C C . LEU A 1 92 ? -4.662 5.369 -5.341 1.00 80.88 92 LEU A C 1
ATOM 763 O O . LEU A 1 92 ? -5.067 4.410 -5.982 1.00 80.88 92 LEU A O 1
ATOM 767 N N . ALA A 1 93 ? -5.049 6.620 -5.604 1.00 84.69 93 ALA A N 1
ATOM 768 C CA . ALA A 1 93 ? -6.062 7.001 -6.596 1.00 84.69 93 ALA A CA 1
ATOM 769 C C . ALA A 1 93 ? -5.570 6.871 -8.054 1.00 84.69 93 ALA A C 1
ATOM 771 O O . ALA A 1 93 ? -5.615 7.813 -8.843 1.00 84.69 93 ALA A O 1
ATOM 772 N N . ASN A 1 94 ? -5.009 5.715 -8.393 1.00 91.12 94 ASN A N 1
ATOM 773 C CA . ASN A 1 94 ? -4.644 5.293 -9.733 1.00 91.12 94 ASN A CA 1
ATOM 774 C C . ASN A 1 94 ? -4.567 3.765 -9.747 1.00 91.12 94 ASN A C 1
ATOM 776 O O . ASN A 1 94 ? -3.872 3.156 -8.930 1.00 91.12 94 ASN A O 1
ATOM 780 N N . GLU A 1 95 ? -5.270 3.167 -10.699 1.00 93.81 95 GLU A N 1
ATOM 781 C CA . GLU A 1 95 ? -5.401 1.720 -10.818 1.00 93.81 95 GLU A CA 1
ATOM 782 C C . GLU A 1 95 ? -4.042 1.024 -10.997 1.00 93.81 95 GLU A C 1
ATOM 784 O O . GLU A 1 95 ? -3.756 0.043 -10.306 1.00 93.81 95 GLU A O 1
ATOM 789 N N . ASP A 1 96 ? -3.161 1.569 -11.842 1.00 95.75 96 ASP A N 1
ATOM 790 C CA . ASP A 1 96 ? -1.833 0.999 -12.094 1.00 95.75 96 ASP A CA 1
ATOM 791 C C . ASP A 1 96 ? -0.970 0.988 -10.834 1.00 95.75 96 ASP A C 1
ATOM 793 O O . ASP A 1 96 ? -0.266 0.014 -10.574 1.00 95.75 96 ASP A O 1
ATOM 797 N N . ARG A 1 97 ? -1.053 2.024 -9.992 1.00 95.69 97 ARG A N 1
ATOM 798 C CA . ARG A 1 97 ? -0.342 2.054 -8.704 1.00 95.69 97 ARG A CA 1
ATOM 799 C C . ARG A 1 97 ? -0.815 0.953 -7.766 1.00 95.69 97 ARG A C 1
ATOM 801 O O . ARG A 1 97 ? 0.021 0.293 -7.147 1.00 95.69 97 ARG A O 1
ATOM 808 N N . ILE A 1 98 ? -2.123 0.715 -7.685 1.00 95.56 98 ILE A N 1
ATOM 809 C CA . ILE A 1 98 ? -2.672 -0.382 -6.877 1.00 95.56 98 ILE A CA 1
ATOM 810 C C . ILE A 1 98 ? -2.215 -1.730 -7.449 1.00 95.56 98 ILE A C 1
ATOM 812 O O . ILE A 1 98 ? -1.762 -2.590 -6.691 1.00 95.56 98 ILE A O 1
ATOM 816 N N . LYS A 1 99 ? -2.255 -1.910 -8.776 1.00 96.88 99 LYS A N 1
ATOM 817 C CA . LYS A 1 99 ? -1.759 -3.126 -9.441 1.00 96.88 99 LYS A CA 1
ATOM 818 C C . LYS A 1 99 ? -0.273 -3.368 -9.154 1.00 96.88 99 LYS A C 1
ATOM 820 O O . LYS A 1 99 ? 0.089 -4.478 -8.768 1.00 96.88 99 LYS A O 1
ATOM 825 N N . ILE A 1 100 ? 0.574 -2.339 -9.263 1.00 97.62 100 ILE A N 1
ATOM 826 C CA . ILE A 1 100 ? 2.004 -2.414 -8.924 1.00 97.62 100 ILE A CA 1
ATOM 827 C C . ILE A 1 100 ? 2.177 -2.849 -7.468 1.00 97.62 100 ILE A C 1
ATOM 829 O O . ILE A 1 100 ? 2.902 -3.808 -7.209 1.00 97.62 100 ILE A O 1
ATOM 833 N N . LEU A 1 101 ? 1.492 -2.192 -6.525 1.00 97.00 101 LEU A N 1
ATOM 834 C CA . LEU A 1 101 ? 1.572 -2.521 -5.100 1.00 97.00 101 LEU A CA 1
ATOM 835 C C . LEU A 1 101 ? 1.165 -3.974 -4.822 1.00 97.00 101 LEU A C 1
ATOM 837 O O . LEU A 1 101 ? 1.858 -4.657 -4.072 1.00 97.00 101 LEU A O 1
ATOM 841 N N . LYS A 1 102 ? 0.099 -4.476 -5.459 1.00 96.94 102 LYS A N 1
ATOM 842 C CA . LYS A 1 102 ? -0.316 -5.886 -5.354 1.00 96.94 102 LYS A CA 1
ATOM 843 C C . LYS A 1 102 ? 0.753 -6.842 -5.892 1.00 96.94 102 LYS A C 1
ATOM 845 O O . LYS A 1 102 ? 1.026 -7.855 -5.256 1.00 96.94 102 LYS A O 1
ATOM 850 N N . LEU A 1 103 ? 1.381 -6.521 -7.025 1.00 97.81 103 LEU A N 1
ATOM 851 C CA . LEU A 1 103 ? 2.443 -7.348 -7.606 1.00 97.81 103 LEU A CA 1
ATOM 852 C C . LEU A 1 103 ? 3.676 -7.423 -6.697 1.00 97.81 103 LEU A C 1
ATOM 854 O O . LEU A 1 103 ? 4.172 -8.521 -6.448 1.00 97.81 103 LEU A O 1
ATOM 858 N N . VAL A 1 104 ? 4.139 -6.280 -6.175 1.00 97.38 104 VAL A N 1
ATOM 859 C CA . VAL A 1 104 ? 5.322 -6.235 -5.297 1.00 97.38 104 VAL A CA 1
ATOM 860 C C . VAL A 1 104 ? 5.044 -6.700 -3.865 1.00 97.38 104 VAL A C 1
ATOM 862 O O . VAL A 1 104 ? 5.982 -6.986 -3.122 1.00 97.38 104 VAL A O 1
ATOM 865 N N . TYR A 1 105 ? 3.770 -6.786 -3.466 1.00 95.94 105 TYR A N 1
ATOM 866 C CA . TYR A 1 105 ? 3.348 -7.406 -2.211 1.00 95.94 105 TYR A CA 1
ATOM 867 C C . TYR A 1 105 ? 3.586 -8.919 -2.217 1.00 95.94 105 TYR A C 1
ATOM 869 O O . TYR A 1 105 ? 4.024 -9.469 -1.210 1.00 95.94 105 TYR A O 1
ATOM 877 N N . SER A 1 106 ? 3.341 -9.590 -3.349 1.00 92.56 106 SER A N 1
ATOM 878 C CA . SER A 1 106 ? 3.561 -11.035 -3.470 1.00 92.56 106 SER A CA 1
ATOM 879 C C . SER A 1 106 ? 5.043 -11.411 -3.491 1.00 92.56 106 SER A C 1
ATOM 881 O O . SER A 1 106 ? 5.422 -12.429 -2.922 1.00 92.56 106 SER A O 1
ATOM 883 N N . ASN A 1 107 ? 5.877 -10.639 -4.191 1.00 94.88 107 ASN A N 1
ATOM 884 C CA . ASN A 1 107 ? 7.338 -10.768 -4.204 1.00 94.88 107 ASN A CA 1
ATOM 885 C C . ASN A 1 107 ? 7.976 -9.555 -4.907 1.00 94.88 107 ASN A C 1
ATOM 887 O O . ASN A 1 107 ? 7.292 -8.890 -5.685 1.00 94.88 107 ASN A O 1
ATOM 891 N N . PRO A 1 108 ? 9.273 -9.274 -4.682 1.00 97.56 108 PRO A N 1
ATOM 892 C CA . PRO A 1 108 ? 9.986 -8.211 -5.389 1.00 97.56 108 PRO A CA 1
ATOM 893 C C . PRO A 1 108 ? 9.913 -8.363 -6.914 1.00 97.56 108 PRO A C 1
ATOM 895 O O . PRO A 1 108 ? 10.015 -9.479 -7.423 1.00 97.56 108 PRO A O 1
ATOM 898 N N . LYS A 1 109 ? 9.779 -7.248 -7.644 1.00 98.38 109 LYS A N 1
ATOM 899 C CA . LYS A 1 109 ? 9.697 -7.240 -9.118 1.00 98.38 109 LYS A CA 1
ATOM 900 C C . LYS A 1 109 ? 10.630 -6.237 -9.760 1.00 98.38 109 LYS A C 1
ATOM 902 O O . LYS A 1 109 ? 10.714 -5.104 -9.306 1.00 98.38 109 LYS A O 1
ATOM 907 N N . SER A 1 110 ? 11.306 -6.630 -10.830 1.00 98.31 110 SER A N 1
ATOM 908 C CA . SER A 1 110 ? 12.083 -5.722 -11.677 1.00 98.31 110 SER A CA 1
ATOM 909 C C . SER A 1 110 ? 11.181 -4.802 -12.508 1.00 98.31 110 SER A C 1
ATOM 911 O O . SER A 1 110 ? 9.976 -5.027 -12.644 1.00 98.31 110 SER A O 1
ATOM 913 N N . PHE A 1 111 ? 11.773 -3.758 -13.098 1.00 98.00 111 PHE A N 1
ATOM 914 C CA . PHE A 1 111 ? 11.062 -2.867 -14.020 1.00 98.00 111 PHE A CA 1
ATOM 915 C C . PHE A 1 111 ? 10.460 -3.635 -15.204 1.00 98.00 111 PHE A C 1
ATOM 917 O O . PHE A 1 111 ? 9.293 -3.437 -15.531 1.00 98.00 111 PHE A O 1
ATOM 924 N N . THR A 1 112 ? 11.239 -4.533 -15.814 1.00 97.12 112 THR A N 1
ATOM 925 C CA . THR A 1 112 ? 10.813 -5.330 -16.972 1.00 97.12 112 THR A CA 1
ATOM 926 C C . THR A 1 112 ? 9.643 -6.242 -16.616 1.00 97.12 112 THR A C 1
ATOM 928 O O . THR A 1 112 ? 8.625 -6.203 -17.292 1.00 97.12 112 THR A O 1
ATOM 931 N N . GLU A 1 113 ? 9.711 -6.965 -15.493 1.00 97.94 113 GLU A N 1
ATOM 932 C CA . GLU A 1 113 ? 8.592 -7.812 -15.057 1.00 97.94 113 GLU A CA 1
ATOM 933 C C . GLU A 1 113 ? 7.307 -7.014 -14.805 1.00 97.94 113 GLU A C 1
ATOM 935 O O . GLU A 1 113 ? 6.216 -7.491 -15.112 1.00 97.94 113 GLU A O 1
ATOM 940 N N . LEU A 1 114 ? 7.411 -5.816 -14.217 1.00 97.94 114 LEU A N 1
ATOM 941 C CA . LEU A 1 114 ? 6.249 -4.951 -14.003 1.00 97.94 114 LEU A CA 1
ATOM 942 C C . LEU A 1 114 ? 5.685 -4.440 -15.328 1.00 97.94 114 LEU A C 1
ATOM 944 O O . LEU A 1 114 ? 4.468 -4.428 -15.498 1.00 97.94 114 LEU A O 1
ATOM 948 N N . LYS A 1 115 ? 6.553 -4.048 -16.264 1.00 97.38 115 LYS A N 1
ATOM 949 C CA . LYS A 1 115 ? 6.157 -3.597 -17.597 1.00 97.38 115 LYS A CA 1
ATOM 950 C C . LYS A 1 115 ? 5.401 -4.693 -18.342 1.00 97.38 115 LYS A C 1
ATOM 952 O O . LYS A 1 115 ? 4.293 -4.447 -18.810 1.00 97.38 115 LYS A O 1
ATOM 957 N N . ASP A 1 116 ? 5.963 -5.896 -18.370 1.00 96.81 116 ASP A N 1
ATOM 958 C CA . ASP A 1 116 ? 5.403 -7.037 -19.091 1.00 96.81 116 ASP A CA 1
ATOM 959 C C . ASP A 1 116 ? 4.072 -7.489 -18.482 1.00 96.81 116 ASP A C 1
ATOM 961 O O . ASP A 1 116 ? 3.114 -7.755 -19.202 1.00 96.81 116 ASP A O 1
ATOM 965 N N . LYS A 1 117 ? 3.971 -7.525 -17.145 1.00 96.38 117 LYS A N 1
ATOM 966 C CA . LYS A 1 117 ? 2.731 -7.926 -16.461 1.00 96.38 117 LYS A CA 1
ATOM 967 C C . LYS A 1 117 ? 1.598 -6.914 -16.583 1.00 96.38 117 LYS A C 1
ATOM 969 O O . LYS A 1 117 ? 0.440 -7.311 -16.490 1.00 96.38 117 LYS A O 1
ATOM 974 N N . LEU A 1 118 ? 1.915 -5.626 -16.693 1.00 95.25 118 LEU A N 1
ATOM 975 C CA . LEU A 1 118 ? 0.917 -4.554 -16.692 1.00 95.25 118 LEU A CA 1
ATOM 976 C C . LEU A 1 118 ? 0.615 -4.010 -18.092 1.00 95.25 118 LEU A C 1
ATOM 978 O O . LEU A 1 118 ? -0.368 -3.294 -18.245 1.00 95.25 118 LEU A O 1
ATOM 982 N N . GLY A 1 119 ? 1.440 -4.321 -19.098 1.00 95.12 119 GLY A N 1
ATOM 983 C CA . GLY A 1 119 ? 1.284 -3.793 -20.456 1.00 95.12 119 GLY A CA 1
ATOM 984 C C . GLY A 1 119 ? 1.449 -2.272 -20.537 1.00 95.12 119 GLY A C 1
ATOM 985 O O . GLY A 1 119 ? 0.861 -1.635 -21.406 1.00 95.12 119 GLY A O 1
ATOM 986 N N . LEU A 1 120 ? 2.203 -1.672 -19.610 1.00 93.50 120 LEU A N 1
ATOM 987 C CA . LEU A 1 120 ? 2.355 -0.220 -19.517 1.00 93.50 120 LEU A CA 1
ATOM 988 C C . LEU A 1 120 ? 3.517 0.295 -20.363 1.00 93.50 120 LEU A C 1
ATOM 990 O O . LEU A 1 120 ? 4.581 -0.321 -20.457 1.00 93.50 120 LEU A O 1
ATOM 994 N N . GLU A 1 121 ? 3.358 1.510 -20.879 1.00 96.19 121 GLU A N 1
ATOM 995 C CA . GLU A 1 121 ? 4.463 2.249 -21.478 1.00 96.19 121 GLU A CA 1
ATOM 996 C C . GLU A 1 121 ? 5.556 2.565 -20.451 1.00 96.19 121 GLU A C 1
ATOM 998 O O . GLU A 1 121 ? 5.280 2.864 -19.283 1.00 96.19 121 GLU A O 1
ATOM 1003 N N . SER A 1 122 ? 6.818 2.561 -20.896 1.00 95.31 122 SER A N 1
ATOM 1004 C CA . SER A 1 122 ? 7.973 2.769 -20.009 1.00 95.31 122 SER A CA 1
ATOM 1005 C C . SER A 1 122 ? 7.891 4.097 -19.242 1.00 95.31 122 SER A C 1
ATOM 1007 O O . SER A 1 122 ? 8.274 4.163 -18.072 1.00 95.31 122 SER A O 1
ATOM 1009 N N . SER A 1 123 ? 7.382 5.154 -19.881 1.00 96.38 123 SER A N 1
ATOM 1010 C CA . SER A 1 123 ? 7.189 6.473 -19.266 1.00 96.38 123 SER A CA 1
ATOM 1011 C C . SER A 1 123 ? 6.113 6.450 -18.175 1.00 96.38 123 SER A C 1
ATOM 1013 O O . SER A 1 123 ? 6.341 6.978 -17.085 1.00 96.38 123 SER A O 1
ATOM 1015 N N . SER A 1 124 ? 4.983 5.783 -18.431 1.00 95.50 124 SER A N 1
ATOM 1016 C CA . SER A 1 124 ? 3.885 5.625 -17.469 1.00 95.50 124 SER A CA 1
ATOM 1017 C C . SER A 1 124 ? 4.319 4.804 -16.253 1.00 95.50 124 SER A C 1
ATOM 1019 O O . SER A 1 124 ? 4.145 5.231 -15.107 1.00 95.50 124 SER A O 1
ATOM 1021 N N . LEU A 1 125 ? 4.975 3.661 -16.476 1.00 97.25 125 LEU A N 1
ATOM 1022 C CA . LEU A 1 125 ? 5.481 2.827 -15.387 1.00 97.25 125 LEU A CA 1
ATOM 1023 C C . LEU A 1 125 ? 6.516 3.582 -14.539 1.00 97.25 125 LEU A C 1
ATOM 1025 O O . LEU A 1 125 ? 6.430 3.579 -13.311 1.00 97.25 125 LEU A O 1
ATOM 1029 N N . SER A 1 126 ? 7.451 4.292 -15.179 1.00 97.25 126 SER A N 1
ATOM 1030 C CA . SER A 1 126 ? 8.461 5.100 -14.480 1.00 97.25 126 SER A CA 1
ATOM 1031 C C . SER A 1 126 ? 7.831 6.186 -13.610 1.00 97.25 126 SER A C 1
ATOM 1033 O O . SER A 1 126 ? 8.256 6.392 -12.471 1.00 97.25 126 SER A O 1
ATOM 1035 N N . TYR A 1 127 ? 6.802 6.865 -14.123 1.00 95.62 127 TYR A N 1
ATOM 1036 C CA . TYR A 1 127 ? 6.062 7.872 -13.372 1.00 95.62 127 TYR A CA 1
ATOM 1037 C C . TYR A 1 127 ? 5.405 7.273 -12.122 1.00 95.62 127 TYR A C 1
ATOM 1039 O O . TYR A 1 127 ? 5.603 7.780 -11.015 1.00 95.62 127 TYR A O 1
ATOM 1047 N N . ASN A 1 128 ? 4.685 6.159 -12.278 1.00 95.69 128 ASN A N 1
ATOM 1048 C CA . ASN A 1 128 ? 4.012 5.490 -11.168 1.00 95.69 128 ASN A CA 1
ATOM 1049 C C . ASN A 1 128 ? 4.998 4.964 -10.117 1.00 95.69 128 ASN A C 1
ATOM 1051 O O . ASN A 1 128 ? 4.792 5.183 -8.922 1.00 95.69 128 ASN A O 1
ATOM 1055 N N . LEU A 1 129 ? 6.103 4.347 -10.539 1.00 97.19 129 LEU A N 1
ATOM 1056 C CA . LEU A 1 129 ? 7.152 3.867 -9.636 1.00 97.19 129 LEU A CA 1
ATOM 1057 C C . LEU A 1 129 ? 7.809 5.011 -8.867 1.00 97.19 129 LEU A C 1
ATOM 1059 O O . LEU A 1 129 ? 7.934 4.933 -7.646 1.00 97.19 129 LEU A O 1
ATOM 1063 N N . LYS A 1 130 ? 8.169 6.106 -9.548 1.00 95.62 130 LYS A N 1
ATOM 1064 C CA . LYS A 1 130 ? 8.721 7.300 -8.896 1.00 95.62 130 LYS A CA 1
ATOM 1065 C C . LYS A 1 130 ? 7.750 7.854 -7.856 1.00 95.62 130 LYS A C 1
ATOM 1067 O O . LYS A 1 130 ? 8.166 8.212 -6.758 1.00 95.62 130 LYS A O 1
ATOM 1072 N N . TYR A 1 131 ? 6.456 7.883 -8.168 1.00 94.50 131 TYR A N 1
ATOM 1073 C CA . TYR A 1 131 ? 5.431 8.340 -7.235 1.00 94.50 131 TYR A CA 1
ATOM 1074 C C . TYR A 1 131 ? 5.326 7.437 -5.996 1.00 94.50 131 TYR A C 1
ATOM 1076 O O . TYR A 1 131 ? 5.323 7.923 -4.863 1.00 94.50 131 TYR A O 1
ATOM 1084 N N . LEU A 1 132 ? 5.276 6.118 -6.194 1.00 95.81 132 LEU A N 1
ATOM 1085 C CA . LEU A 1 132 ? 5.200 5.135 -5.109 1.00 95.81 132 LEU A CA 1
ATOM 1086 C C . LEU A 1 132 ? 6.458 5.137 -4.224 1.00 95.81 132 LEU A C 1
ATOM 1088 O O . LEU A 1 132 ? 6.354 4.946 -3.013 1.00 95.81 132 LEU A O 1
ATOM 1092 N N . ILE A 1 133 ? 7.632 5.403 -4.805 1.00 96.00 133 ILE A N 1
ATOM 1093 C CA . ILE A 1 133 ? 8.888 5.594 -4.064 1.00 96.00 133 ILE A CA 1
ATOM 1094 C C . ILE A 1 133 ? 8.830 6.880 -3.239 1.00 96.00 133 ILE A C 1
ATOM 1096 O O . ILE A 1 133 ? 9.079 6.850 -2.037 1.00 96.00 133 ILE A O 1
ATOM 1100 N N . ASN A 1 134 ? 8.445 8.002 -3.853 1.00 93.50 134 ASN A N 1
ATOM 1101 C CA . ASN A 1 134 ? 8.380 9.302 -3.178 1.00 93.50 134 ASN A CA 1
ATOM 1102 C C . ASN A 1 134 ? 7.372 9.322 -2.019 1.00 93.50 134 ASN A C 1
ATOM 1104 O O . ASN A 1 134 ? 7.550 10.053 -1.050 1.00 93.50 134 ASN A O 1
ATOM 1108 N N . THR A 1 135 ? 6.315 8.514 -2.108 1.00 90.69 135 THR A N 1
ATOM 1109 C CA . THR A 1 135 ? 5.312 8.342 -1.041 1.00 90.69 135 THR A CA 1
ATOM 1110 C C . THR A 1 135 ? 5.685 7.258 -0.025 1.00 90.69 135 THR A C 1
ATOM 1112 O O . THR A 1 135 ? 4.954 7.034 0.946 1.00 90.69 135 THR A O 1
ATOM 1115 N N . GLY A 1 136 ? 6.831 6.599 -0.220 1.00 94.19 136 GLY A N 1
ATOM 1116 C CA . GLY A 1 136 ? 7.375 5.582 0.671 1.00 94.19 136 GLY A CA 1
ATOM 1117 C C . GLY A 1 136 ? 6.579 4.280 0.688 1.00 94.19 136 GLY A C 1
ATOM 1118 O O . GLY A 1 136 ? 6.680 3.534 1.660 1.00 94.19 136 GLY A O 1
ATOM 1119 N N . LEU A 1 137 ? 5.761 4.003 -0.331 1.00 94.38 137 LEU A N 1
ATOM 1120 C CA . LEU A 1 137 ? 4.958 2.777 -0.419 1.00 94.38 137 LEU A CA 1
ATOM 1121 C C . LEU A 1 137 ? 5.760 1.599 -0.981 1.00 94.38 137 LEU A C 1
ATOM 1123 O O . LEU A 1 137 ? 5.520 0.450 -0.610 1.00 94.38 137 LEU A O 1
ATOM 1127 N N . ILE A 1 138 ? 6.747 1.892 -1.826 1.00 97.38 138 ILE A N 1
ATOM 1128 C CA . ILE A 1 138 ? 7.735 0.926 -2.312 1.00 97.38 138 ILE A CA 1
ATOM 1129 C C . ILE A 1 138 ? 9.147 1.490 -2.142 1.00 97.38 138 ILE A C 1
ATOM 1131 O O . ILE A 1 138 ? 9.336 2.695 -1.977 1.00 97.38 138 ILE A O 1
ATOM 1135 N N . ARG A 1 139 ? 10.149 0.619 -2.224 1.00 98.00 139 ARG A N 1
ATOM 1136 C CA . ARG A 1 139 ? 11.568 0.975 -2.336 1.00 98.00 139 ARG A CA 1
ATOM 1137 C C . ARG A 1 139 ? 12.178 0.303 -3.561 1.00 98.00 139 ARG A C 1
ATOM 1139 O O . ARG A 1 139 ? 11.732 -0.772 -3.952 1.00 98.00 139 ARG A O 1
ATOM 1146 N N . HIS A 1 140 ? 13.206 0.917 -4.140 1.00 97.94 140 HIS A N 1
ATOM 1147 C CA . HIS A 1 140 ? 14.004 0.307 -5.202 1.00 97.94 140 HIS A CA 1
ATOM 1148 C C . HIS A 1 140 ? 15.288 -0.275 -4.600 1.00 97.94 140 HIS A C 1
ATOM 1150 O O . HIS A 1 140 ? 16.131 0.459 -4.085 1.00 97.94 140 HIS A O 1
ATOM 1156 N N . ASN A 1 141 ? 15.419 -1.597 -4.635 1.00 96.56 141 ASN A N 1
ATOM 1157 C CA . ASN A 1 141 ? 16.614 -2.302 -4.210 1.00 96.56 141 ASN A CA 1
ATOM 1158 C C . ASN A 1 141 ? 17.634 -2.298 -5.352 1.00 96.56 141 ASN A C 1
ATOM 1160 O O . ASN A 1 141 ? 17.502 -3.038 -6.322 1.00 96.56 141 ASN A O 1
ATOM 1164 N N . LEU A 1 142 ? 18.669 -1.466 -5.225 1.00 94.38 142 LEU A N 1
ATOM 1165 C CA . LEU A 1 142 ? 19.691 -1.307 -6.263 1.00 94.38 142 LEU A CA 1
ATOM 1166 C C . LEU A 1 142 ? 20.543 -2.569 -6.472 1.00 94.38 142 LEU A C 1
ATOM 1168 O O . LEU A 1 142 ? 21.074 -2.764 -7.559 1.00 94.38 142 LEU A O 1
ATOM 1172 N N . ARG A 1 143 ? 20.676 -3.436 -5.456 1.00 95.25 143 ARG A N 1
ATOM 1173 C CA . ARG A 1 143 ? 21.499 -4.656 -5.555 1.00 95.25 143 ARG A CA 1
ATOM 1174 C C . ARG A 1 143 ? 20.850 -5.704 -6.449 1.00 95.25 143 ARG A C 1
ATOM 1176 O O . ARG A 1 143 ? 21.540 -6.374 -7.204 1.00 95.25 143 ARG A O 1
ATOM 1183 N N . THR A 1 144 ? 19.533 -5.835 -6.350 1.00 94.25 144 THR A N 1
ATOM 1184 C CA . THR A 1 144 ? 18.731 -6.792 -7.124 1.00 94.25 144 THR A CA 1
ATOM 1185 C C . THR A 1 144 ? 18.012 -6.139 -8.302 1.00 94.25 144 THR A C 1
ATOM 1187 O O . THR A 1 144 ? 17.375 -6.836 -9.084 1.00 94.25 144 THR A O 1
ATOM 1190 N N . SER A 1 145 ? 18.095 -4.808 -8.433 1.00 95.81 145 SER A N 1
ATOM 1191 C CA . SER A 1 145 ? 17.340 -4.004 -9.408 1.00 95.81 145 SER A CA 1
ATOM 1192 C C . SER A 1 145 ? 15.833 -4.291 -9.383 1.00 95.81 145 SER A C 1
ATOM 1194 O O . SER A 1 145 ? 15.165 -4.347 -10.417 1.00 95.81 145 SER A O 1
ATOM 1196 N N . SER A 1 146 ? 15.297 -4.502 -8.177 1.00 97.56 146 SER A N 1
ATOM 1197 C CA . SER A 1 146 ? 13.896 -4.854 -7.949 1.00 97.56 146 SER A CA 1
ATOM 1198 C C . SER A 1 146 ? 13.185 -3.840 -7.063 1.00 97.56 146 SER A C 1
ATOM 1200 O O . SER A 1 146 ? 13.771 -3.227 -6.172 1.00 97.56 146 SER A O 1
ATOM 1202 N N . TYR A 1 147 ? 11.888 -3.691 -7.276 1.00 98.50 147 TYR A N 1
ATOM 1203 C CA . TYR A 1 147 ? 10.987 -2.920 -6.439 1.00 98.50 147 TYR A CA 1
ATOM 1204 C C . TYR A 1 147 ? 10.369 -3.816 -5.373 1.00 98.50 147 TYR A C 1
ATOM 1206 O O . TYR A 1 147 ? 9.899 -4.917 -5.660 1.00 98.50 147 TYR A O 1
ATOM 1214 N N . GLU A 1 148 ? 10.367 -3.327 -4.139 1.00 98.31 148 GLU A N 1
ATOM 1215 C CA . GLU A 1 148 ? 9.902 -4.051 -2.9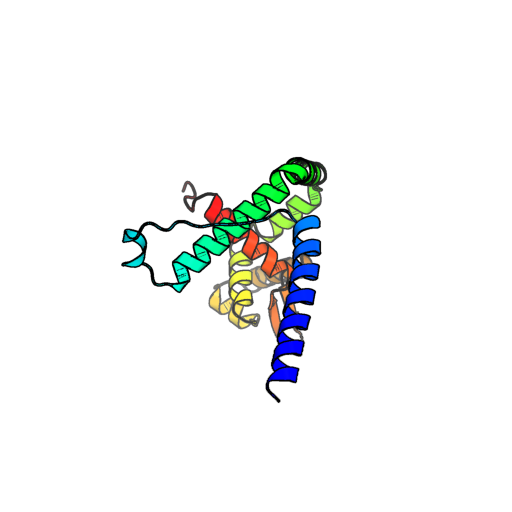59 1.00 98.31 148 GLU A CA 1
ATOM 1216 C C . GLU A 1 148 ? 8.883 -3.202 -2.209 1.00 98.31 148 GLU A C 1
ATOM 1218 O O . GLU A 1 148 ? 9.093 -2.001 -2.011 1.00 98.31 148 GLU A O 1
ATOM 1223 N N . ILE A 1 149 ? 7.795 -3.815 -1.745 1.00 97.12 149 ILE A N 1
ATOM 1224 C CA . ILE A 1 149 ? 6.829 -3.106 -0.910 1.00 97.12 149 ILE A CA 1
ATOM 1225 C C . ILE A 1 149 ? 7.444 -2.749 0.456 1.00 97.12 149 ILE A C 1
ATOM 1227 O O . ILE A 1 149 ? 8.247 -3.494 1.030 1.00 97.12 149 ILE A O 1
ATOM 1231 N N . THR A 1 150 ? 7.097 -1.579 0.991 1.00 95.31 150 THR A N 1
ATOM 1232 C CA . THR A 1 150 ? 7.471 -1.180 2.357 1.00 95.31 150 THR A CA 1
ATOM 1233 C C . THR A 1 150 ? 6.391 -1.583 3.359 1.00 95.31 150 THR A C 1
ATOM 1235 O O . THR A 1 150 ? 5.256 -1.875 2.987 1.00 95.31 150 THR A O 1
ATOM 1238 N N . GLN A 1 151 ? 6.699 -1.511 4.658 1.00 87.62 151 GLN A N 1
ATOM 1239 C CA . GLN A 1 151 ? 5.686 -1.712 5.698 1.00 87.62 151 GLN A CA 1
ATOM 1240 C C . GLN A 1 151 ? 4.522 -0.712 5.574 1.00 87.62 151 GLN A C 1
ATOM 1242 O O . GLN A 1 151 ? 3.367 -1.086 5.761 1.00 87.62 151 GLN A O 1
ATOM 1247 N N . ARG A 1 152 ? 4.812 0.541 5.193 1.00 86.62 152 ARG A N 1
ATOM 1248 C CA . ARG A 1 152 ? 3.798 1.574 4.933 1.00 86.62 152 ARG A CA 1
ATOM 1249 C C . ARG A 1 152 ? 2.886 1.178 3.769 1.00 86.62 152 ARG A C 1
ATOM 1251 O O . ARG A 1 152 ? 1.671 1.287 3.901 1.00 86.62 152 ARG A O 1
ATOM 1258 N N . GLY A 1 153 ? 3.459 0.682 2.669 1.00 90.06 153 GLY A N 1
ATOM 1259 C CA . GLY A 1 153 ? 2.703 0.160 1.526 1.00 90.06 153 GLY A CA 1
ATOM 1260 C C . GLY A 1 153 ? 1.798 -1.014 1.902 1.00 90.06 153 GLY A C 1
ATOM 1261 O O . GLY A 1 153 ? 0.626 -1.020 1.536 1.00 90.06 153 GLY A O 1
ATOM 1262 N N . ILE A 1 154 ? 2.309 -1.961 2.700 1.00 88.62 154 ILE A N 1
ATOM 1263 C CA . ILE A 1 154 ? 1.533 -3.105 3.203 1.00 88.62 154 ILE A CA 1
ATOM 1264 C C . ILE A 1 154 ? 0.350 -2.631 4.051 1.00 88.62 154 ILE A C 1
ATOM 1266 O O . ILE A 1 154 ? -0.778 -3.062 3.824 1.00 88.62 154 ILE A O 1
ATOM 1270 N N . THR A 1 155 ? 0.591 -1.752 5.029 1.00 82.94 155 THR A N 1
ATOM 1271 C CA . THR A 1 155 ? -0.469 -1.224 5.900 1.00 82.94 155 THR A CA 1
ATOM 1272 C C . THR A 1 155 ? -1.554 -0.532 5.081 1.00 82.94 155 THR A C 1
ATOM 1274 O O . THR A 1 155 ? -2.737 -0.770 5.304 1.00 82.94 155 THR A O 1
ATOM 1277 N N . LEU A 1 156 ? -1.160 0.274 4.096 1.00 85.81 156 LEU A N 1
ATOM 1278 C CA . LEU A 1 156 ? -2.103 1.022 3.277 1.00 85.81 156 LEU A CA 1
ATOM 1279 C C . LEU A 1 156 ? -2.936 0.116 2.354 1.00 85.81 156 LEU A C 1
ATOM 1281 O O . LEU A 1 156 ? -4.146 0.305 2.259 1.00 85.81 156 LEU A O 1
ATOM 1285 N N . LEU A 1 157 ? -2.329 -0.910 1.745 1.00 87.69 157 LEU A N 1
ATOM 1286 C CA . LEU A 1 157 ? -3.063 -1.931 0.985 1.00 87.69 157 LEU A CA 1
ATOM 1287 C C . LEU A 1 157 ? -4.069 -2.694 1.857 1.00 87.69 157 LEU A C 1
ATOM 1289 O O . LEU A 1 157 ? -5.182 -2.959 1.411 1.00 87.69 157 LEU A O 1
ATOM 1293 N N . LYS A 1 158 ? -3.696 -3.039 3.096 1.00 82.69 158 LYS A N 1
ATOM 1294 C CA . LYS A 1 158 ? -4.605 -3.708 4.040 1.00 82.69 158 LYS A CA 1
ATOM 1295 C C . LYS A 1 158 ? -5.803 -2.828 4.384 1.00 82.69 158 LYS A C 1
ATOM 1297 O O . LYS A 1 158 ? -6.925 -3.316 4.373 1.00 82.69 158 LYS A O 1
ATOM 1302 N N . ILE A 1 159 ? -5.574 -1.541 4.657 1.00 81.25 159 ILE A N 1
ATOM 1303 C CA . ILE A 1 159 ? -6.653 -0.577 4.918 1.00 81.25 159 ILE A CA 1
ATOM 1304 C C . ILE A 1 159 ? -7.576 -0.475 3.701 1.00 81.25 159 ILE A C 1
ATOM 1306 O O . ILE A 1 159 ? -8.787 -0.542 3.863 1.00 81.25 159 ILE A O 1
ATOM 1310 N N . LEU A 1 160 ? -7.020 -0.381 2.490 1.00 84.12 160 LEU A N 1
ATOM 1311 C CA . LEU A 1 160 ? -7.810 -0.334 1.260 1.00 84.12 160 LEU A CA 1
ATOM 1312 C C . LEU A 1 160 ? -8.688 -1.584 1.085 1.00 84.12 160 LEU A C 1
ATOM 1314 O O . LEU A 1 160 ? -9.863 -1.455 0.757 1.00 84.12 160 LEU A O 1
ATOM 1318 N N . ALA A 1 161 ? -8.146 -2.776 1.349 1.00 80.44 161 ALA A N 1
ATOM 1319 C CA . ALA A 1 161 ? -8.918 -4.017 1.312 1.00 80.44 161 ALA A CA 1
ATOM 1320 C C . ALA A 1 161 ? -10.051 -4.016 2.353 1.00 80.44 161 ALA A C 1
ATOM 1322 O O . ALA A 1 161 ? -11.177 -4.366 2.031 1.00 80.44 161 ALA A O 1
ATOM 1323 N N . LEU A 1 162 ? -9.784 -3.553 3.579 1.00 76.69 162 LEU A N 1
ATOM 1324 C CA . LEU A 1 162 ? -10.813 -3.433 4.618 1.00 76.69 162 LEU A CA 1
ATOM 1325 C C . LEU A 1 162 ? -11.907 -2.424 4.250 1.00 76.69 162 LEU A C 1
ATOM 1327 O O . LEU A 1 162 ? -13.068 -2.670 4.559 1.00 76.69 162 LEU A O 1
ATOM 1331 N N . ILE A 1 163 ? -11.554 -1.310 3.599 1.00 77.94 163 ILE A N 1
ATOM 1332 C CA . ILE A 1 163 ? -12.526 -0.333 3.086 1.00 77.94 163 ILE A CA 1
ATOM 1333 C C . ILE A 1 163 ? -13.415 -0.988 2.024 1.00 77.94 163 ILE A C 1
ATOM 1335 O O . ILE A 1 163 ? -14.630 -0.845 2.096 1.00 77.94 163 ILE A O 1
ATOM 1339 N N . TYR A 1 164 ? -12.832 -1.733 1.080 1.00 78.75 164 TYR A N 1
ATOM 1340 C CA . TYR A 1 164 ? -13.584 -2.449 0.045 1.00 78.75 164 TYR A CA 1
ATOM 1341 C C . TYR A 1 164 ? -14.591 -3.450 0.639 1.00 78.75 164 TYR A C 1
ATOM 1343 O O . TYR A 1 164 ? -15.764 -3.426 0.275 1.00 78.75 164 TYR A O 1
ATOM 1351 N N . GLU A 1 165 ? -14.159 -4.261 1.610 1.00 76.12 165 GLU A N 1
ATOM 1352 C CA . GLU A 1 165 ? -15.027 -5.220 2.310 1.00 76.12 165 GLU A CA 1
ATOM 1353 C C . GLU A 1 165 ? -16.115 -4.526 3.147 1.00 76.12 165 GLU A C 1
ATOM 1355 O O . GLU A 1 165 ? -17.263 -4.958 3.176 1.00 76.12 165 GLU A O 1
ATOM 1360 N N . ALA A 1 166 ? -15.772 -3.434 3.841 1.00 71.62 166 ALA A N 1
ATOM 1361 C CA . ALA A 1 166 ? -16.704 -2.722 4.715 1.00 71.62 166 ALA A CA 1
ATOM 1362 C C . ALA A 1 166 ? -17.769 -1.927 3.947 1.00 71.62 166 ALA A C 1
ATOM 1364 O O . ALA A 1 166 ? -18.875 -1.760 4.455 1.00 71.62 166 ALA A O 1
ATOM 1365 N N . LEU A 1 167 ? -17.433 -1.433 2.752 1.00 74.00 167 LEU A N 1
ATOM 1366 C CA . LEU A 1 167 ? -18.352 -0.709 1.871 1.00 74.00 167 LEU A CA 1
ATOM 1367 C C . LEU A 1 167 ? -19.129 -1.637 0.924 1.00 74.00 167 LEU A C 1
ATOM 1369 O O . LEU A 1 167 ? -19.902 -1.152 0.107 1.00 74.00 167 LEU A O 1
ATOM 1373 N N . GLY A 1 168 ? -18.970 -2.956 1.069 1.00 60.19 168 GLY A N 1
ATOM 1374 C CA . GLY A 1 168 ? -19.867 -3.943 0.478 1.00 60.19 168 GLY A CA 1
ATOM 1375 C C . GLY A 1 168 ? -19.569 -4.351 -0.958 1.00 60.19 168 GLY A C 1
ATOM 1376 O O . GLY A 1 168 ? -20.463 -4.909 -1.571 1.00 60.19 168 GLY A O 1
ATOM 1377 N N . GLY A 1 169 ? -18.368 -4.117 -1.505 1.00 55.25 169 GLY A N 1
ATOM 1378 C CA . GLY A 1 169 ? -17.936 -4.627 -2.823 1.00 55.25 169 GLY A CA 1
ATOM 1379 C C . GLY A 1 169 ? -18.735 -4.170 -4.060 1.00 55.25 169 GLY A C 1
ATOM 1380 O O . GLY A 1 169 ? -18.225 -4.258 -5.176 1.00 55.25 169 GLY A O 1
ATOM 1381 N N . GLU A 1 170 ? -19.940 -3.644 -3.866 1.00 48.91 170 GLU A N 1
ATOM 1382 C CA . GLU A 1 170 ? -20.847 -3.090 -4.854 1.00 48.91 170 GLU A CA 1
ATOM 1383 C C . GLU A 1 170 ? -20.451 -1.633 -5.084 1.00 48.91 170 GLU A C 1
ATOM 1385 O O . GLU A 1 170 ? -20.984 -0.688 -4.499 1.00 48.91 170 GLU A O 1
ATOM 1390 N N . ALA A 1 171 ? -19.451 -1.444 -5.942 1.00 47.66 171 ALA A N 1
ATOM 1391 C CA . ALA A 1 171 ? -19.376 -0.192 -6.664 1.00 47.66 171 ALA A CA 1
ATOM 1392 C C . ALA A 1 171 ? -20.673 -0.077 -7.475 1.00 47.66 171 ALA A C 1
ATOM 1394 O O . ALA A 1 171 ? -20.981 -0.959 -8.273 1.00 47.66 171 ALA A O 1
ATOM 1395 N N . TYR A 1 172 ? -21.433 0.992 -7.239 1.00 47.31 172 TYR A N 1
ATOM 1396 C CA . TYR A 1 172 ? -22.361 1.510 -8.235 1.00 47.31 172 TYR A CA 1
ATOM 1397 C C . TYR A 1 172 ? -21.555 1.680 -9.533 1.00 47.31 172 TYR A C 1
ATOM 1399 O O . TYR A 1 172 ? -20.670 2.538 -9.582 1.00 47.31 172 TYR A O 1
ATOM 1407 N N . GLU A 1 173 ? -21.783 0.789 -10.502 1.00 41.06 173 GLU A N 1
ATOM 1408 C CA . GLU A 1 173 ? -21.277 0.915 -11.876 1.00 41.06 173 GLU A CA 1
ATOM 1409 C C . GLU A 1 173 ? -21.840 2.170 -12.555 1.00 41.06 173 GLU A C 1
ATOM 1411 O O . GLU A 1 173 ? -23.035 2.489 -12.339 1.00 41.06 173 GLU A O 1
#

Foldseek 3Di:
DVVVVVVVVVVVVVVVVVVVVVVCVVDPDDDDDDDDPVVPPPDPVPPVVVVVVVVCVVVVVVVVCVVPPVVVVVVCVVPPDVVVVVLLCVLVPDPLLLVVLVVQAVHWAALVRSCVVVVDDSVVSVVNLVSCVVSQQWDQDPVVNTIHGDPVVVVSNVVVVVVCVVVPVDDPD